Protein AF-A0A660M1G2-F1 (afdb_monomer)

pLDDT: mean 91.37, std 10.38, range [41.34, 98.5]

Nearest PDB structures (foldseek):
  3shg-assembly1_A  TM=9.273E-01  e=1.476E-10  Bartonella schoenbuchensis R1
  3zcb-assembly1_A  TM=9.194E-01  e=6.156E-10  Bartonella schoenbuchensis
  5jff-assembly2_C  TM=8.820E-01  e=7.295E-09  Escherichia coli K-12
  4n67-assembly1_A  TM=8.852E-01  e=1.077E-07  Bartonella quintana str. Toulouse
  4lu4-assembly2_B  TM=7.968E-01  e=5.884E-08  Bartonella quintana JK 31

Foldseek 3Di:
DDWLVPDDDPVVLVVVLVVQLVVLLVVCLVPDQDPAQALQLLLVLQCSSPVNIDVCGSPFDQDWDDDDPAGAPHSVCLVVQRRVLSVVVRVVLVPDAAPDCVLVVVLVVSLVSQLSSQGHPDCSNSSSVSSSQSSCVVSPHHDDCPPPDPVNSD

Structure (mmCIF, N/CA/C/O backbone):
data_AF-A0A660M1G2-F1
#
_entry.id   AF-A0A660M1G2-F1
#
loop_
_atom_site.group_PDB
_atom_site.id
_atom_site.type_symbol
_atom_site.label_atom_id
_atom_site.label_alt_id
_atom_site.label_comp_id
_atom_site.label_asym_id
_atom_site.label_entity_id
_atom_site.label_seq_id
_atom_site.pdbx_PDB_ins_code
_atom_site.Cartn_x
_atom_site.Cartn_y
_atom_site.Cartn_z
_atom_site.occupancy
_atom_site.B_iso_or_equiv
_atom_site.auth_seq_id
_atom_site.auth_comp_id
_atom_site.auth_asym_id
_atom_site.auth_atom_id
_atom_site.pdbx_PDB_model_num
ATOM 1 N N . MET A 1 1 ? -12.170 -2.637 17.820 1.00 77.81 1 MET A N 1
ATOM 2 C CA . MET A 1 1 ? -11.032 -1.717 17.603 1.00 77.81 1 MET A CA 1
ATOM 3 C C . MET A 1 1 ? -11.544 -0.295 17.799 1.00 77.81 1 MET A C 1
ATOM 5 O O . MET A 1 1 ? -12.665 -0.024 17.378 1.00 77.81 1 MET A O 1
ATOM 9 N N . HIS A 1 2 ? -10.792 0.584 18.468 1.00 88.06 2 HIS A N 1
ATOM 10 C CA . HIS A 1 2 ? -11.181 1.995 18.587 1.00 88.06 2 HIS A CA 1
ATOM 11 C C . HIS A 1 2 ? -11.246 2.631 17.189 1.00 88.06 2 HIS A C 1
ATOM 13 O O . HIS A 1 2 ? -10.317 2.454 16.402 1.00 88.06 2 HIS A O 1
ATOM 19 N N . ASN A 1 3 ? -12.332 3.338 16.875 1.00 93.00 3 ASN A N 1
ATOM 20 C CA . ASN A 1 3 ? -12.564 3.942 15.563 1.00 93.00 3 ASN A CA 1
ATOM 21 C C . ASN A 1 3 ? -13.200 5.335 15.697 1.00 93.00 3 ASN A C 1
ATOM 23 O O . ASN A 1 3 ? -13.902 5.618 16.664 1.00 93.00 3 ASN A O 1
ATOM 27 N N . ARG A 1 4 ? -12.952 6.198 14.708 1.00 93.06 4 ARG A N 1
ATOM 28 C CA . ARG A 1 4 ? -13.440 7.585 14.623 1.00 93.06 4 ARG A CA 1
ATOM 29 C C . ARG A 1 4 ? -14.941 7.684 14.331 1.00 93.06 4 ARG A C 1
ATOM 31 O O . ARG A 1 4 ? -15.515 8.747 14.524 1.00 93.06 4 ARG A O 1
ATOM 38 N N . LEU A 1 5 ? -15.567 6.594 13.885 1.00 90.56 5 LEU A N 1
ATOM 39 C CA . LEU A 1 5 ? -16.986 6.547 13.522 1.00 90.56 5 LEU A CA 1
ATOM 40 C C . LEU A 1 5 ? -17.902 6.247 14.720 1.00 90.56 5 LEU A C 1
ATOM 42 O O . LEU A 1 5 ? -19.118 6.226 14.565 1.00 90.56 5 LEU A O 1
ATOM 46 N N . GLY A 1 6 ? -17.337 5.976 15.903 1.00 91.38 6 GLY A N 1
ATOM 47 C CA . GLY A 1 6 ? -18.109 5.602 17.091 1.00 91.38 6 GLY A CA 1
ATOM 48 C C . GLY A 1 6 ? -18.835 4.257 16.965 1.00 91.38 6 GLY A C 1
ATOM 49 O O . GLY A 1 6 ? -19.713 3.964 17.771 1.00 91.38 6 GLY A O 1
ATOM 50 N N . ILE A 1 7 ? -18.484 3.430 15.972 1.00 92.81 7 ILE A N 1
ATOM 51 C CA . ILE A 1 7 ? -19.132 2.138 15.729 1.00 92.81 7 ILE A CA 1
ATOM 52 C C . ILE A 1 7 ? -18.744 1.162 16.839 1.00 92.81 7 ILE A C 1
ATOM 54 O O . ILE A 1 7 ? -17.557 0.954 17.111 1.00 92.81 7 ILE A O 1
ATOM 58 N N . THR A 1 8 ? -19.743 0.536 17.457 1.00 92.06 8 THR A N 1
ATOM 59 C CA . THR A 1 8 ? -19.559 -0.351 18.614 1.00 92.06 8 THR A CA 1
ATOM 60 C C . THR A 1 8 ? -19.632 -1.835 18.262 1.00 92.06 8 THR A C 1
ATOM 62 O O . THR A 1 8 ? -19.142 -2.660 19.032 1.00 92.06 8 THR A O 1
ATOM 65 N N . THR A 1 9 ? -20.178 -2.200 17.095 1.00 93.75 9 THR A N 1
ATOM 66 C CA . THR A 1 9 ? -20.264 -3.600 16.660 1.00 93.75 9 THR A CA 1
ATOM 67 C C . THR A 1 9 ? -19.165 -3.956 15.658 1.00 93.75 9 THR A C 1
ATOM 69 O O . THR A 1 9 ? -18.829 -3.192 14.751 1.00 93.75 9 THR A O 1
ATOM 72 N N . ALA A 1 10 ? -18.593 -5.155 15.799 1.00 90.19 10 ALA A N 1
ATOM 73 C CA . ALA A 1 10 ? -17.525 -5.619 14.913 1.00 90.19 10 ALA A CA 1
ATOM 74 C C . ALA A 1 10 ? -17.990 -5.741 13.451 1.00 90.19 10 ALA A C 1
ATOM 76 O O . ALA A 1 10 ? -17.265 -5.357 12.536 1.00 90.19 10 ALA A O 1
ATOM 77 N N . ASN A 1 11 ? -19.214 -6.228 13.230 1.00 93.00 11 ASN A N 1
ATOM 78 C CA . ASN A 1 11 ? -19.757 -6.430 11.887 1.00 93.00 11 ASN A CA 1
ATOM 79 C C . ASN A 1 11 ? -19.976 -5.109 11.143 1.00 93.00 11 ASN A C 1
ATOM 81 O O . ASN A 1 11 ? -19.641 -5.013 9.963 1.00 93.00 11 ASN A O 1
ATOM 85 N N . GLU A 1 12 ? -20.515 -4.087 11.810 1.00 93.19 12 GLU A N 1
ATOM 86 C CA . GLU A 1 12 ? -20.686 -2.768 11.194 1.00 93.19 12 GLU A CA 1
ATOM 87 C C . GLU A 1 12 ? -19.339 -2.121 10.893 1.00 93.19 12 GLU A C 1
ATOM 89 O O . GLU A 1 12 ? -19.171 -1.566 9.809 1.00 93.19 12 GLU A O 1
ATOM 94 N N . LEU A 1 13 ? -18.357 -2.261 11.791 1.00 92.19 13 LEU A N 1
ATOM 95 C CA . LEU A 1 13 ? -17.020 -1.711 11.576 1.00 92.19 13 LEU A CA 1
ATOM 96 C C . LEU A 1 13 ? -16.353 -2.349 10.352 1.00 92.19 13 LEU A C 1
ATOM 98 O O . LEU A 1 13 ? -15.836 -1.637 9.496 1.00 92.19 13 LEU A O 1
ATOM 102 N N . VAL A 1 14 ? -16.434 -3.677 10.216 1.00 91.50 14 VAL A N 1
ATOM 103 C CA . VAL A 1 14 ? -15.908 -4.397 9.045 1.00 91.50 14 VAL A CA 1
ATOM 104 C C . VAL A 1 14 ? -16.602 -3.952 7.756 1.00 91.50 14 VAL A C 1
ATOM 106 O O . VAL A 1 14 ? -15.942 -3.789 6.729 1.00 91.50 14 VAL A O 1
ATOM 109 N N . ARG A 1 15 ? -17.926 -3.755 7.778 1.00 92.56 15 ARG A N 1
ATOM 110 C CA . ARG A 1 15 ? -18.677 -3.294 6.598 1.00 92.56 15 ARG A CA 1
ATOM 111 C C . ARG A 1 15 ? -18.290 -1.870 6.207 1.00 92.56 15 ARG A C 1
ATOM 113 O O . ARG A 1 15 ? -18.013 -1.640 5.033 1.00 92.56 15 ARG A O 1
ATOM 120 N N . ALA A 1 16 ? -18.231 -0.955 7.174 1.00 92.38 16 ALA A N 1
ATOM 121 C CA . ALA A 1 16 ? -17.820 0.428 6.953 1.00 92.38 16 ALA A CA 1
ATOM 122 C C . ALA A 1 16 ? -16.388 0.498 6.404 1.00 92.38 16 ALA A C 1
ATOM 124 O O . ALA A 1 16 ? -16.145 1.151 5.396 1.00 92.38 16 ALA A O 1
ATOM 125 N N . GLU A 1 17 ? -15.458 -0.254 6.997 1.00 93.25 17 GLU A N 1
ATOM 126 C CA . GLU A 1 17 ? -14.069 -0.314 6.545 1.00 93.25 17 GLU A CA 1
ATOM 127 C C . GLU A 1 17 ? -13.932 -0.818 5.111 1.00 93.25 17 GLU A C 1
ATOM 129 O O . GLU A 1 17 ? -13.240 -0.196 4.306 1.00 93.25 17 GLU A O 1
ATOM 134 N N . LYS A 1 18 ? -14.612 -1.916 4.766 1.00 91.81 18 LYS A N 1
ATOM 135 C CA . LYS A 1 18 ? -14.588 -2.450 3.399 1.00 91.81 18 LYS A CA 1
ATOM 136 C C . LYS A 1 18 ? -15.176 -1.464 2.392 1.00 91.81 18 LYS A C 1
ATOM 138 O O . LYS A 1 18 ? -14.579 -1.270 1.338 1.00 91.81 18 LYS A O 1
ATOM 143 N N . ALA A 1 19 ? -16.313 -0.845 2.712 1.00 92.94 19 ALA A N 1
ATOM 144 C CA . ALA A 1 19 ? -16.978 0.103 1.823 1.00 92.94 19 ALA A CA 1
ATOM 145 C C . ALA A 1 19 ? -16.123 1.357 1.585 1.00 92.94 19 ALA A C 1
ATOM 147 O O . ALA A 1 19 ? -15.884 1.726 0.436 1.00 92.94 19 ALA A O 1
ATOM 148 N N . THR A 1 20 ? -15.602 1.966 2.655 1.00 93.06 20 THR A N 1
ATOM 149 C CA . THR A 1 20 ? -14.745 3.154 2.560 1.00 93.06 20 THR A CA 1
ATOM 150 C C . THR A 1 20 ? -13.458 2.849 1.804 1.00 93.06 20 THR A C 1
ATOM 152 O O . THR A 1 20 ? -13.108 3.588 0.885 1.00 93.06 20 THR A O 1
ATOM 155 N N . ALA A 1 21 ? -12.778 1.743 2.123 1.00 93.06 21 ALA A N 1
ATOM 156 C CA . ALA A 1 21 ? -11.547 1.373 1.432 1.00 93.06 21 ALA A CA 1
ATOM 157 C C . ALA A 1 21 ? -11.788 1.122 -0.067 1.00 93.06 21 ALA A C 1
ATOM 159 O O . ALA A 1 21 ? -11.026 1.621 -0.887 1.00 93.06 21 ALA A O 1
ATOM 160 N N . ALA A 1 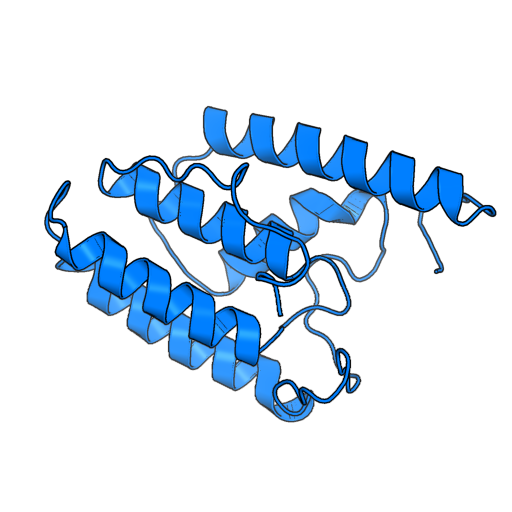22 ? -12.863 0.418 -0.441 1.00 92.25 22 ALA A N 1
ATOM 161 C CA . ALA A 1 22 ? -13.187 0.151 -1.845 1.00 92.25 22 ALA A CA 1
ATOM 162 C C . ALA A 1 22 ? -13.504 1.432 -2.638 1.00 92.25 22 ALA A C 1
ATOM 164 O O . ALA A 1 22 ? -13.004 1.612 -3.753 1.00 92.25 22 ALA A O 1
ATOM 165 N N . ALA A 1 23 ? -14.289 2.344 -2.055 1.00 93.94 23 ALA A N 1
ATOM 166 C CA . ALA A 1 23 ? -14.601 3.630 -2.674 1.00 93.94 23 ALA A CA 1
ATOM 167 C C . ALA A 1 23 ? -13.332 4.473 -2.886 1.00 93.94 23 ALA A C 1
ATOM 169 O O . ALA A 1 23 ? -13.109 5.001 -3.974 1.00 93.94 23 ALA A O 1
ATOM 170 N N . MET A 1 24 ? -12.461 4.536 -1.874 1.00 95.50 24 MET A N 1
ATOM 171 C CA . MET A 1 24 ? -11.202 5.278 -1.956 1.00 95.50 24 MET A CA 1
ATOM 172 C C . MET A 1 24 ? -10.217 4.653 -2.948 1.00 95.50 24 MET A C 1
ATOM 174 O O . MET A 1 24 ? -9.589 5.386 -3.706 1.00 95.50 24 MET A O 1
ATOM 178 N N . THR A 1 25 ? -10.099 3.322 -2.997 1.00 94.75 25 THR A N 1
ATOM 179 C CA . THR A 1 25 ? -9.290 2.618 -4.005 1.00 94.75 25 THR A CA 1
ATOM 180 C C . THR A 1 25 ? -9.725 2.987 -5.420 1.00 94.75 25 THR A C 1
ATOM 182 O O . THR A 1 25 ? -8.875 3.339 -6.232 1.00 94.75 25 THR A O 1
ATOM 185 N N . THR A 1 26 ? -11.033 2.955 -5.695 1.00 93.19 26 THR A N 1
ATOM 186 C CA . THR A 1 26 ? -11.588 3.304 -7.013 1.00 93.19 26 THR A CA 1
ATOM 187 C C . THR A 1 26 ? -11.238 4.745 -7.379 1.00 93.19 26 THR A C 1
ATOM 189 O O . THR A 1 26 ? -10.594 4.986 -8.396 1.00 93.19 26 THR A O 1
ATOM 192 N N . ALA A 1 27 ? -11.542 5.693 -6.487 1.00 94.31 27 ALA A N 1
ATOM 193 C CA . ALA A 1 27 ? -11.260 7.107 -6.715 1.00 94.31 27 ALA A CA 1
ATOM 194 C C . ALA A 1 27 ? -9.763 7.390 -6.938 1.00 94.31 27 ALA A C 1
ATOM 196 O O . ALA A 1 27 ? -9.409 8.230 -7.764 1.00 94.31 27 ALA A O 1
ATOM 197 N N . ILE A 1 28 ? -8.873 6.699 -6.218 1.00 95.00 28 ILE A N 1
ATOM 198 C CA . ILE A 1 28 ? -7.422 6.868 -6.362 1.00 95.00 28 ILE A CA 1
ATOM 199 C C . ILE A 1 28 ? -6.934 6.323 -7.706 1.00 95.00 28 ILE A C 1
ATOM 201 O O . ILE A 1 28 ? -6.185 7.017 -8.383 1.00 95.00 28 ILE A O 1
ATOM 205 N N . LEU A 1 29 ? -7.357 5.119 -8.104 1.00 92.62 29 LEU A N 1
ATOM 206 C CA . LEU A 1 29 ? -6.935 4.519 -9.375 1.00 92.62 29 LEU A CA 1
ATOM 207 C C . LEU A 1 29 ? -7.392 5.330 -10.595 1.00 92.62 29 LEU A C 1
ATOM 209 O O . LEU A 1 29 ? -6.708 5.318 -11.613 1.00 92.62 29 LEU A O 1
ATOM 213 N N . GLU A 1 30 ? -8.516 6.041 -10.489 1.00 90.31 30 GLU A N 1
ATOM 214 C CA . GLU A 1 30 ? -9.053 6.881 -11.566 1.00 90.31 30 GLU A CA 1
ATOM 215 C C . GLU A 1 30 ? -8.397 8.266 -11.662 1.00 90.31 30 GLU A C 1
ATOM 217 O O . GLU A 1 30 ? -8.356 8.842 -12.745 1.00 90.31 30 GLU A O 1
ATOM 222 N N . ASN A 1 31 ? -7.915 8.827 -10.545 1.00 86.31 31 ASN A N 1
ATOM 223 C CA . ASN A 1 31 ? -7.554 10.251 -10.470 1.00 86.31 31 ASN A CA 1
ATOM 224 C C . ASN A 1 31 ? -6.101 10.529 -10.062 1.00 86.31 31 ASN A C 1
ATOM 226 O O . ASN A 1 31 ? -5.679 11.686 -10.085 1.00 86.31 31 ASN A O 1
ATOM 230 N N . VAL A 1 32 ? -5.339 9.521 -9.631 1.00 83.06 32 VAL A N 1
ATOM 231 C CA . VAL A 1 32 ? -3.968 9.715 -9.145 1.00 83.06 32 VAL A CA 1
ATOM 232 C C . VAL A 1 32 ? -2.966 9.137 -10.130 1.00 83.06 32 VAL A C 1
ATOM 234 O O . VAL A 1 32 ? -2.825 7.925 -10.259 1.00 83.06 32 VAL A O 1
ATOM 237 N N . GLU A 1 33 ? -2.179 10.022 -10.731 1.00 78.94 33 GLU A N 1
ATOM 238 C CA . GLU A 1 33 ? -0.914 9.665 -11.361 1.00 78.94 33 GLU A CA 1
ATOM 239 C C . GLU A 1 33 ? 0.223 9.988 -10.387 1.00 78.94 33 GLU A C 1
ATOM 241 O O . GLU A 1 33 ? 0.407 11.140 -9.989 1.00 78.94 33 GLU A O 1
ATOM 246 N N . SER A 1 34 ? 0.982 8.970 -9.972 1.00 82.12 34 SER A N 1
ATOM 247 C CA . SER A 1 34 ? 2.211 9.175 -9.202 1.00 82.12 34 SER A CA 1
ATOM 248 C C . SER A 1 34 ? 3.434 8.975 -10.087 1.00 82.12 34 SER A C 1
ATOM 250 O O . SER A 1 34 ? 3.500 8.034 -10.876 1.00 82.12 34 SER A O 1
ATOM 252 N N . ASN A 1 35 ? 4.426 9.843 -9.899 1.00 81.75 35 ASN A N 1
ATOM 253 C CA . ASN A 1 35 ? 5.756 9.723 -10.495 1.00 81.75 35 ASN A CA 1
ATOM 254 C C . ASN A 1 35 ? 6.848 9.492 -9.435 1.00 81.75 35 ASN A C 1
ATOM 256 O O . ASN A 1 35 ? 8.026 9.620 -9.749 1.00 81.75 35 ASN A O 1
ATOM 260 N N . SER A 1 36 ? 6.464 9.193 -8.187 1.00 91.50 36 SER A N 1
ATOM 261 C CA . SER A 1 36 ? 7.396 8.864 -7.105 1.00 91.50 36 SER A CA 1
ATOM 262 C C . SER A 1 36 ? 6.833 7.759 -6.210 1.00 91.50 36 SER A C 1
ATOM 264 O O . SER A 1 36 ? 5.682 7.828 -5.771 1.00 91.50 36 SER A O 1
ATOM 266 N N . TRP A 1 37 ? 7.650 6.749 -5.927 1.00 95.62 37 TRP A N 1
ATOM 267 C CA . TRP A 1 37 ? 7.301 5.496 -5.248 1.00 95.62 37 TRP A CA 1
ATOM 268 C C . TRP A 1 37 ? 7.937 5.409 -3.858 1.00 95.62 37 TRP A C 1
ATOM 270 O O . TRP A 1 37 ? 8.448 4.376 -3.437 1.00 95.62 37 TRP A O 1
ATOM 280 N N . LYS A 1 38 ? 7.897 6.530 -3.135 1.00 95.75 38 LYS A N 1
ATOM 281 C CA . LYS A 1 38 ? 8.539 6.711 -1.827 1.00 95.75 38 LYS A CA 1
ATOM 282 C C . LYS A 1 38 ? 7.695 6.197 -0.654 1.00 95.75 38 LYS A C 1
ATOM 284 O O . LYS A 1 38 ? 6.468 6.112 -0.770 1.00 95.75 38 LYS A O 1
ATOM 289 N N . PRO A 1 39 ? 8.308 5.987 0.529 1.00 97.38 39 PRO A N 1
ATOM 290 C CA . PRO A 1 39 ? 7.594 5.656 1.768 1.00 97.38 39 PRO A CA 1
ATOM 291 C C . PRO A 1 39 ? 6.429 6.595 2.107 1.00 97.38 39 PRO A C 1
ATOM 293 O O . PRO A 1 39 ? 5.401 6.148 2.616 1.00 97.38 39 PRO A O 1
ATOM 296 N N . SER A 1 40 ? 6.545 7.887 1.780 1.00 96.69 40 SER A N 1
ATOM 297 C CA . SER A 1 40 ? 5.461 8.855 1.977 1.00 96.69 40 SER A CA 1
ATOM 298 C C . SER A 1 40 ? 4.202 8.488 1.194 1.00 96.69 40 SER A C 1
ATOM 300 O O . SER A 1 40 ? 3.115 8.550 1.757 1.00 96.69 40 SER A O 1
ATOM 302 N N . LEU A 1 41 ? 4.326 8.016 -0.053 1.00 97.25 41 LEU A N 1
ATOM 303 C CA . LEU A 1 41 ? 3.170 7.586 -0.840 1.00 97.25 41 LEU A CA 1
ATOM 304 C C . LEU A 1 41 ? 2.478 6.385 -0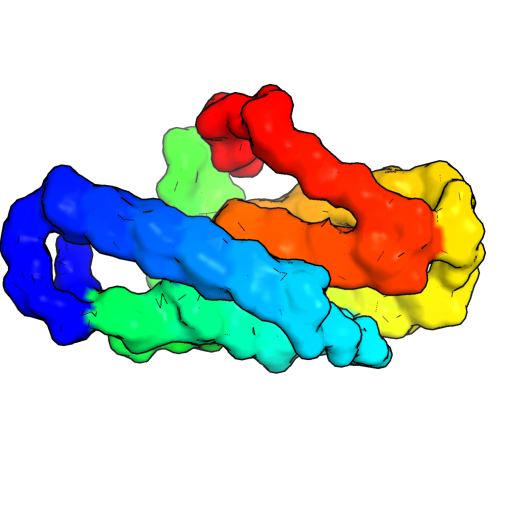.187 1.00 97.25 41 LEU A C 1
ATOM 306 O O . LEU A 1 41 ? 1.253 6.360 -0.102 1.00 97.25 41 LEU A O 1
ATOM 310 N N . LEU A 1 42 ? 3.238 5.405 0.307 1.00 98.12 42 LEU A N 1
ATOM 311 C CA . LEU A 1 42 ? 2.666 4.234 0.975 1.00 98.12 42 LEU A CA 1
ATOM 312 C C . LEU A 1 42 ? 1.850 4.640 2.217 1.00 98.12 42 LEU A C 1
ATOM 314 O O . LEU A 1 42 ? 0.726 4.166 2.411 1.00 98.12 42 LEU A O 1
ATOM 318 N N . ARG A 1 43 ? 2.389 5.557 3.030 1.00 98.25 43 ARG A N 1
ATOM 319 C CA . ARG A 1 43 ? 1.702 6.126 4.202 1.00 98.25 43 ARG A CA 1
ATOM 320 C C . ARG A 1 43 ? 0.475 6.946 3.806 1.00 98.25 43 ARG A C 1
ATOM 322 O O . ARG A 1 43 ? -0.585 6.767 4.403 1.00 98.25 43 ARG A O 1
ATOM 329 N N . ASP A 1 44 ? 0.581 7.771 2.770 1.00 97.69 44 ASP A N 1
ATOM 330 C CA . ASP A 1 44 ? -0.519 8.599 2.272 1.00 97.69 44 ASP A CA 1
ATOM 331 C C . ASP A 1 44 ? -1.670 7.749 1.732 1.00 97.69 44 ASP A C 1
ATOM 333 O O . ASP A 1 44 ? -2.835 8.037 2.002 1.00 97.69 44 ASP A O 1
ATOM 337 N N . LEU A 1 45 ? -1.371 6.674 0.996 1.00 97.94 45 LEU A N 1
ATOM 338 C CA . LEU A 1 45 ? -2.381 5.724 0.532 1.00 97.94 45 LEU A CA 1
ATOM 339 C C . LEU A 1 45 ? -3.065 5.043 1.718 1.00 97.94 45 LEU A C 1
ATOM 341 O O . LEU A 1 45 ? -4.294 4.981 1.755 1.00 97.94 45 LEU A O 1
ATOM 345 N N . HIS A 1 46 ? -2.302 4.610 2.725 1.00 98.50 46 HIS A N 1
ATOM 346 C CA . HIS A 1 46 ? -2.886 4.055 3.942 1.00 98.50 46 HIS A CA 1
ATOM 347 C C . HIS A 1 46 ? -3.803 5.071 4.644 1.00 98.50 46 HIS A C 1
ATOM 349 O O . HIS A 1 46 ? -4.914 4.735 5.062 1.00 98.50 46 HIS A O 1
ATOM 355 N N . TYR A 1 47 ? -3.363 6.323 4.781 1.00 98.25 47 TYR A N 1
ATOM 356 C CA . TYR A 1 47 ? -4.171 7.384 5.373 1.00 98.25 47 TYR A CA 1
ATOM 357 C C . TYR A 1 47 ? -5.444 7.646 4.563 1.00 98.25 47 TYR A C 1
ATOM 359 O O . TYR A 1 47 ? -6.525 7.743 5.137 1.00 98.25 47 TYR A O 1
ATOM 367 N N . LYS A 1 48 ? -5.365 7.691 3.231 1.00 97.25 48 LYS A N 1
ATOM 368 C CA . LYS A 1 48 ? -6.541 7.877 2.370 1.00 97.25 48 LYS A CA 1
ATOM 369 C C . LYS A 1 48 ? -7.550 6.737 2.516 1.00 97.25 48 LYS A C 1
ATOM 371 O O . LYS A 1 48 ? -8.746 7.003 2.568 1.00 97.25 48 LYS A O 1
ATOM 376 N N . LEU A 1 49 ? -7.085 5.491 2.618 1.00 96.81 49 LEU A N 1
ATOM 377 C CA . LEU A 1 49 ? -7.961 4.325 2.771 1.00 96.81 49 LEU A CA 1
ATOM 378 C C . LEU A 1 49 ? -8.638 4.261 4.148 1.00 96.81 49 LEU A C 1
ATOM 380 O O . LEU A 1 49 ? -9.803 3.876 4.238 1.00 96.81 49 LEU A O 1
ATOM 384 N N . PHE A 1 50 ? -7.926 4.630 5.218 1.00 97.00 50 PHE A N 1
ATOM 385 C CA . PHE A 1 50 ? -8.346 4.307 6.587 1.00 97.00 50 PHE A CA 1
ATOM 386 C C . PHE A 1 50 ? -8.466 5.507 7.534 1.00 97.00 50 PHE A C 1
ATOM 388 O O . PHE A 1 50 ? -8.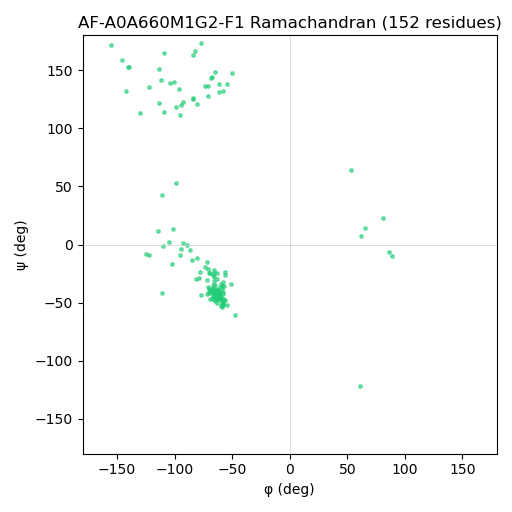981 5.356 8.639 1.00 97.00 50 PHE A O 1
ATOM 395 N N . GLY A 1 51 ? -8.040 6.704 7.137 1.00 96.56 51 GLY A N 1
ATOM 396 C CA . GLY A 1 51 ? -7.976 7.896 7.994 1.00 96.56 51 GLY A CA 1
ATOM 397 C C . GLY A 1 51 ? -9.333 8.413 8.463 1.00 96.56 51 GLY A C 1
ATOM 398 O O . GLY A 1 51 ? -9.426 9.050 9.511 1.00 96.56 51 GLY A O 1
ATOM 399 N N . GLN A 1 52 ? -10.413 8.081 7.756 1.00 94.88 52 GLN A N 1
ATOM 400 C CA . GLN A 1 52 ? -11.774 8.360 8.228 1.00 94.88 52 GLN A CA 1
ATOM 401 C C . GLN A 1 52 ? -12.205 7.429 9.374 1.00 94.88 52 GLN A C 1
ATOM 403 O O . GLN A 1 52 ? -13.126 7.753 10.116 1.00 94.88 52 GLN A O 1
ATOM 408 N N . ILE A 1 53 ? -11.534 6.287 9.545 1.00 95.25 53 ILE A N 1
ATOM 409 C CA . ILE A 1 53 ? -11.935 5.212 10.461 1.00 95.25 53 ILE A CA 1
ATOM 410 C C . ILE A 1 53 ? -10.969 5.112 11.635 1.00 95.25 53 ILE A C 1
ATOM 412 O O . ILE A 1 53 ? -11.400 4.978 12.778 1.00 95.25 53 ILE A O 1
ATOM 416 N N . TYR A 1 54 ? -9.668 5.222 11.388 1.00 95.75 54 TYR A N 1
ATOM 417 C CA . TYR A 1 54 ? -8.634 4.996 12.387 1.00 95.75 54 TYR A CA 1
ATOM 418 C C . TYR A 1 54 ? -7.744 6.218 12.563 1.00 95.75 54 TYR A C 1
ATOM 420 O O . TYR A 1 54 ? -7.292 6.831 11.600 1.00 95.75 54 TYR A O 1
ATOM 428 N N . SER A 1 55 ? -7.454 6.559 13.820 1.00 95.38 55 SER A N 1
ATOM 429 C CA . SER A 1 55 ? -6.555 7.667 14.158 1.00 95.38 55 SER A CA 1
ATOM 430 C C . SER A 1 55 ? -5.094 7.396 13.824 1.00 95.38 55 SER A C 1
ATOM 432 O O . SER A 1 55 ? -4.352 8.348 13.630 1.00 95.38 55 SER A O 1
ATOM 434 N N . TRP A 1 56 ? -4.704 6.123 13.757 1.00 95.31 56 TRP A N 1
ATOM 435 C CA . TRP A 1 56 ? -3.350 5.668 13.443 1.00 95.31 56 TRP A CA 1
ATOM 436 C C . TRP A 1 56 ? -3.114 5.472 11.940 1.00 95.31 56 TRP A C 1
ATOM 438 O O . TRP A 1 56 ? -2.036 5.044 11.543 1.00 95.31 56 TRP A O 1
ATOM 448 N N . ALA A 1 57 ? -4.113 5.718 11.087 1.00 97.56 57 ALA A N 1
ATOM 449 C CA . ALA A 1 57 ? -3.951 5.504 9.657 1.00 97.56 57 ALA A CA 1
ATOM 450 C C . ALA A 1 57 ? -2.787 6.345 9.108 1.00 97.56 57 ALA A C 1
ATOM 452 O O . ALA A 1 57 ? -2.707 7.534 9.386 1.00 97.56 57 ALA A O 1
ATOM 453 N N . GLY A 1 58 ? -1.907 5.726 8.319 1.00 97.75 58 GLY A N 1
ATOM 454 C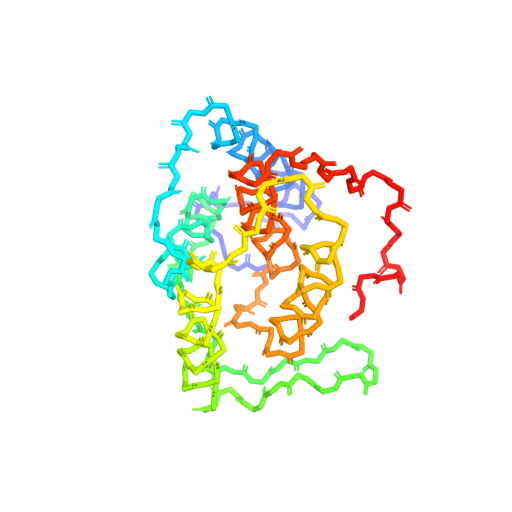 CA . GLY A 1 58 ? -0.707 6.373 7.781 1.00 97.75 58 GLY A CA 1
ATOM 455 C C . GLY A 1 58 ? 0.513 6.264 8.696 1.00 97.75 58 GLY A C 1
ATOM 456 O O . GLY A 1 58 ? 1.624 6.543 8.250 1.00 97.75 58 GLY A O 1
ATOM 457 N N . GLU A 1 59 ? 0.343 5.794 9.933 1.00 98.00 59 GLU A N 1
ATOM 458 C CA . GLU A 1 59 ? 1.446 5.563 10.861 1.00 98.00 59 GLU A CA 1
ATOM 459 C C . GLU A 1 59 ? 1.897 4.108 10.845 1.00 98.00 59 GLU A C 1
ATOM 461 O O . GLU A 1 59 ? 1.082 3.180 10.911 1.00 98.00 59 GLU A O 1
ATOM 466 N N . TYR A 1 60 ? 3.213 3.909 10.780 1.00 97.69 60 TYR A N 1
ATOM 467 C CA . TYR A 1 60 ? 3.789 2.582 10.924 1.00 97.69 60 TYR A CA 1
ATOM 468 C C . TYR A 1 60 ? 3.544 2.034 12.324 1.00 97.69 60 TYR A C 1
ATOM 470 O O . TYR A 1 60 ? 3.449 2.766 13.313 1.00 97.69 60 TYR A O 1
ATOM 478 N N . ARG A 1 61 ? 3.416 0.712 12.408 1.00 96.06 61 ARG A N 1
ATOM 479 C CA . ARG A 1 61 ? 3.201 0.041 13.683 1.00 96.06 61 ARG A CA 1
ATOM 480 C C . ARG A 1 61 ? 4.449 0.135 14.554 1.00 96.06 61 ARG A C 1
ATOM 482 O O . ARG A 1 61 ? 5.570 -0.021 14.089 1.00 96.06 61 ARG A O 1
ATOM 489 N N . THR A 1 62 ? 4.216 0.290 15.847 1.00 93.12 62 THR A N 1
ATOM 490 C CA . THR A 1 62 ? 5.244 0.236 16.895 1.00 93.12 62 THR A CA 1
ATOM 491 C C . THR A 1 62 ? 5.115 -1.012 17.768 1.00 93.12 62 THR A C 1
ATOM 493 O O . THR A 1 62 ? 5.909 -1.222 18.677 1.00 93.12 62 THR A O 1
ATOM 496 N N . ALA A 1 63 ? 4.105 -1.840 17.496 1.00 90.56 63 ALA A N 1
ATOM 497 C CA . ALA A 1 63 ? 3.845 -3.089 18.192 1.00 90.56 63 ALA A CA 1
ATOM 498 C C . ALA A 1 63 ? 4.057 -4.282 17.258 1.00 90.56 63 ALA A C 1
ATOM 500 O O . ALA A 1 63 ? 3.835 -4.197 16.042 1.00 90.56 63 ALA A O 1
ATOM 501 N N . GLU A 1 64 ? 4.446 -5.404 17.853 1.00 90.38 64 GLU A N 1
ATOM 502 C CA . GLU A 1 64 ? 4.554 -6.669 17.144 1.00 90.38 64 GLU A CA 1
ATOM 503 C C . GLU A 1 64 ? 3.189 -7.187 16.707 1.00 90.38 64 GLU A C 1
ATOM 505 O O . GLU A 1 64 ? 2.175 -7.034 17.397 1.00 90.38 64 GLU A O 1
ATOM 510 N N . ILE A 1 65 ? 3.180 -7.814 15.538 1.00 85.94 65 ILE A N 1
ATOM 511 C CA . ILE A 1 65 ? 2.008 -8.459 14.962 1.00 85.94 65 ILE A CA 1
ATOM 512 C C . ILE A 1 65 ? 2.431 -9.772 14.309 1.00 85.94 65 ILE A C 1
ATOM 514 O O . ILE A 1 65 ? 3.560 -9.930 13.851 1.00 85.94 65 ILE A O 1
ATOM 518 N N . GLY A 1 66 ? 1.497 -10.711 14.247 1.00 77.81 66 GLY A N 1
ATOM 519 C CA . GLY A 1 66 ? 1.663 -11.971 13.538 1.00 77.81 66 GLY A CA 1
ATOM 520 C C . GLY A 1 66 ? 0.335 -12.409 12.943 1.00 77.81 66 GLY A C 1
ATOM 52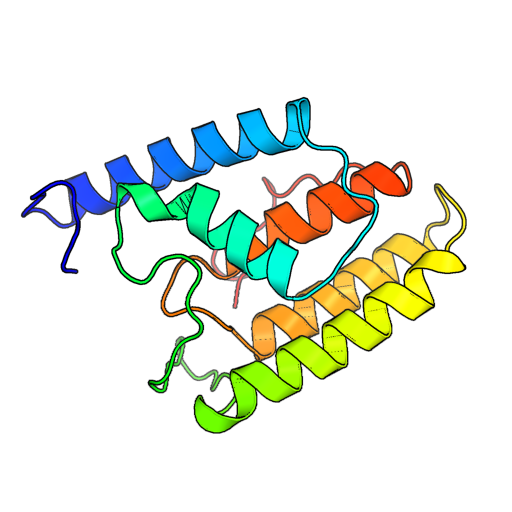1 O O . GLY A 1 66 ? -0.733 -11.978 13.392 1.00 77.81 66 GLY A O 1
ATOM 522 N N . LYS A 1 67 ? 0.401 -13.264 11.926 1.00 69.69 67 LYS A N 1
ATOM 523 C CA . LYS A 1 67 ? -0.772 -13.894 11.315 1.00 69.69 67 LYS A CA 1
ATOM 524 C C . LYS A 1 67 ? -0.522 -15.396 11.240 1.00 69.69 67 LYS A C 1
ATOM 526 O O . LYS A 1 67 ? 0.362 -15.848 10.520 1.00 69.69 67 LYS A O 1
ATOM 531 N N . GLY A 1 68 ? -1.291 -16.174 12.001 1.00 70.06 68 GLY A N 1
ATOM 532 C CA . GLY A 1 68 ? -1.051 -17.613 12.131 1.00 70.06 68 GLY A CA 1
ATOM 533 C C . GLY A 1 68 ? 0.333 -17.894 12.725 1.00 70.06 68 GLY A C 1
ATOM 534 O O . GLY A 1 68 ? 0.629 -17.434 13.824 1.00 70.06 68 GLY A O 1
ATOM 535 N N . THR A 1 69 ? 1.166 -18.634 11.991 1.00 60.25 69 THR A N 1
ATOM 536 C CA . THR A 1 69 ? 2.553 -18.972 12.364 1.00 60.25 69 THR A CA 1
ATOM 537 C C . THR A 1 69 ? 3.599 -18.018 11.780 1.00 60.25 69 THR A C 1
ATOM 539 O O . THR A 1 69 ? 4.783 -18.182 12.060 1.00 60.25 69 THR A O 1
ATOM 542 N N . SER A 1 70 ? 3.194 -17.049 10.953 1.00 66.19 70 SER A N 1
ATOM 543 C CA . SER A 1 70 ? 4.116 -16.108 10.317 1.00 66.19 70 SER A CA 1
ATOM 544 C C . SER A 1 70 ? 4.426 -14.939 11.247 1.00 66.19 70 SER A C 1
ATOM 546 O O . SER A 1 70 ? 3.520 -14.249 11.731 1.00 66.19 70 SER A O 1
ATOM 548 N N . HIS A 1 71 ? 5.721 -14.709 11.460 1.00 73.06 71 HIS A N 1
ATOM 549 C CA . HIS A 1 71 ? 6.244 -13.516 12.111 1.00 73.06 71 HIS 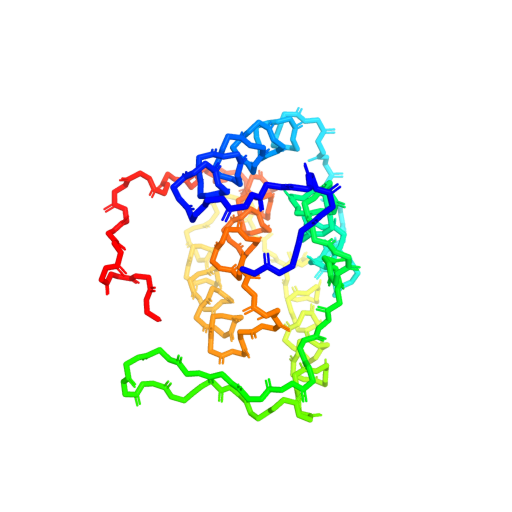A CA 1
ATOM 550 C C . HIS A 1 71 ? 6.586 -12.484 11.038 1.00 73.06 71 HIS A C 1
ATOM 552 O O . HIS A 1 71 ? 7.371 -12.764 10.134 1.00 73.06 71 HIS A O 1
ATOM 558 N N . PHE A 1 72 ? 5.980 -11.303 11.135 1.00 87.25 72 PHE A N 1
ATOM 559 C CA . PHE A 1 72 ? 6.378 -10.153 10.329 1.00 87.25 72 PHE A CA 1
ATOM 560 C C . PHE A 1 72 ? 7.661 -9.532 10.899 1.00 87.25 72 PHE A C 1
ATOM 562 O O . PHE A 1 72 ? 8.127 -9.937 11.966 1.00 87.25 72 PHE A O 1
ATOM 569 N N . ALA A 1 73 ? 8.235 -8.546 10.204 1.00 86.38 73 ALA A N 1
ATOM 570 C CA . ALA A 1 73 ? 9.420 -7.834 10.692 1.00 86.38 73 ALA A CA 1
ATOM 571 C C . ALA A 1 73 ? 9.240 -7.332 12.141 1.00 86.38 73 ALA A C 1
ATOM 573 O O . ALA A 1 73 ? 8.140 -6.944 12.533 1.00 86.38 73 ALA A O 1
ATOM 574 N N . ALA A 1 74 ? 10.304 -7.282 12.942 1.00 90.81 74 ALA A N 1
ATOM 575 C CA . ALA A 1 74 ? 10.195 -6.661 14.262 1.00 90.81 74 ALA A CA 1
ATOM 576 C C . ALA A 1 74 ? 9.813 -5.178 14.111 1.00 90.81 74 ALA A C 1
ATOM 578 O O . ALA A 1 74 ? 10.319 -4.490 13.218 1.00 90.81 74 ALA A O 1
ATOM 579 N N . ALA A 1 75 ? 8.910 -4.689 14.960 1.00 91.88 75 ALA A N 1
ATOM 580 C CA . ALA A 1 75 ? 8.300 -3.366 14.828 1.00 91.88 75 ALA A CA 1
ATOM 581 C C . ALA A 1 75 ? 9.341 -2.236 14.789 1.00 91.88 75 ALA A C 1
ATOM 583 O O . ALA A 1 75 ? 9.194 -1.281 14.030 1.00 91.88 75 ALA A O 1
ATOM 584 N N . GLU A 1 76 ? 10.429 -2.379 15.547 1.00 94.19 76 GLU A N 1
ATOM 585 C CA . GLU A 1 76 ? 11.541 -1.421 15.586 1.00 94.19 76 GLU A CA 1
ATOM 586 C C . GLU A 1 76 ? 12.283 -1.273 14.246 1.00 94.19 76 GLU A C 1
ATOM 588 O O . GLU A 1 76 ? 12.851 -0.219 13.969 1.00 94.19 76 GLU A O 1
ATOM 593 N N . HIS A 1 77 ? 12.237 -2.294 13.384 1.00 95.69 77 HIS A N 1
ATOM 594 C CA . HIS A 1 77 ? 12.910 -2.294 12.086 1.00 95.69 77 HIS A CA 1
ATOM 595 C C . HIS A 1 77 ? 11.998 -1.871 10.928 1.00 95.69 77 HIS A C 1
ATOM 597 O O . HIS A 1 77 ? 12.494 -1.657 9.823 1.00 95.69 77 HIS A O 1
ATOM 603 N N . VAL A 1 78 ? 10.685 -1.733 11.154 1.00 96.62 78 VAL A N 1
ATOM 604 C CA . VAL A 1 78 ? 9.699 -1.477 10.089 1.00 96.62 78 VAL A CA 1
ATOM 605 C C . VAL A 1 78 ? 10.064 -0.245 9.268 1.00 96.62 78 VAL A C 1
ATOM 607 O O . VAL A 1 78 ? 10.150 -0.340 8.048 1.00 96.62 78 VAL A O 1
ATOM 610 N N . THR A 1 79 ? 10.318 0.894 9.915 1.00 97.31 79 THR A N 1
ATOM 611 C CA . THR A 1 79 ? 10.623 2.149 9.210 1.00 97.31 79 THR A CA 1
ATOM 612 C C . THR A 1 79 ? 11.846 1.998 8.310 1.00 97.31 79 THR A C 1
ATOM 614 O O . THR A 1 79 ? 11.752 2.250 7.112 1.00 97.31 79 THR A O 1
ATOM 617 N N . ALA A 1 80 ? 12.958 1.502 8.862 1.00 97.62 80 ALA A N 1
ATOM 618 C CA . ALA A 1 80 ? 14.206 1.341 8.124 1.00 97.62 80 ALA A CA 1
ATOM 619 C C . ALA A 1 80 ? 14.076 0.340 6.962 1.00 97.62 80 ALA A C 1
ATOM 621 O O . ALA A 1 80 ? 14.628 0.566 5.885 1.00 97.62 80 ALA A O 1
ATOM 622 N N . GLN A 1 81 ? 13.327 -0.754 7.147 1.00 97.94 81 GLN A N 1
ATOM 623 C CA . GLN A 1 81 ? 13.105 -1.740 6.087 1.00 97.94 81 GLN A CA 1
ATOM 624 C C . GLN A 1 81 ? 12.214 -1.192 4.967 1.00 97.94 81 GLN A C 1
ATOM 626 O O . GLN A 1 81 ? 12.535 -1.402 3.799 1.00 97.94 81 GLN A O 1
ATOM 631 N N . VAL A 1 82 ? 11.141 -0.454 5.294 1.00 98.25 82 VAL A N 1
ATOM 632 C CA . VAL A 1 82 ? 10.297 0.197 4.275 1.00 98.25 82 VAL A CA 1
ATOM 633 C C . VAL A 1 82 ? 11.090 1.235 3.485 1.00 98.25 82 VAL A C 1
ATOM 635 O O . VAL A 1 82 ? 10.974 1.284 2.263 1.00 98.25 82 VAL A O 1
ATOM 638 N N . GLU A 1 83 ? 11.887 2.062 4.163 1.00 97.62 83 GLU A N 1
ATOM 639 C CA . GLU A 1 83 ? 12.753 3.045 3.505 1.00 97.62 83 GLU A CA 1
ATOM 640 C C . GLU A 1 83 ? 13.730 2.354 2.554 1.00 97.62 83 GLU A C 1
ATOM 642 O O . GLU A 1 83 ? 13.751 2.666 1.368 1.00 97.62 83 GLU A O 1
ATOM 647 N N . THR A 1 84 ? 14.432 1.325 3.035 1.00 98.12 84 THR A N 1
ATOM 648 C CA . THR A 1 84 ? 15.398 0.570 2.227 1.00 98.12 84 THR A CA 1
ATOM 649 C C . THR A 1 84 ? 14.758 -0.038 0.976 1.00 98.12 84 THR A C 1
ATOM 651 O O . THR A 1 84 ? 15.286 0.121 -0.127 1.00 98.12 84 THR A O 1
ATOM 654 N N . ILE A 1 85 ? 13.621 -0.730 1.117 1.00 98.25 85 ILE A N 1
ATOM 655 C CA . ILE A 1 85 ? 13.006 -1.424 -0.021 1.00 98.25 85 ILE A CA 1
ATOM 656 C C . ILE A 1 85 ? 12.396 -0.448 -1.035 1.00 98.25 85 ILE A C 1
ATOM 658 O O . ILE A 1 85 ? 12.483 -0.685 -2.240 1.00 98.25 85 ILE A O 1
ATOM 662 N N . LEU A 1 86 ? 11.805 0.660 -0.575 1.00 98.12 86 LEU A N 1
ATOM 663 C CA . LEU A 1 86 ? 11.192 1.644 -1.469 1.00 98.12 86 LEU A CA 1
ATOM 664 C C . LEU A 1 86 ? 12.221 2.569 -2.124 1.00 98.12 86 LEU A C 1
ATOM 666 O O . LEU A 1 86 ? 12.014 2.969 -3.266 1.00 98.12 86 LEU A O 1
ATOM 670 N N . ASP A 1 87 ? 13.356 2.840 -1.478 1.00 97.50 87 ASP A N 1
ATOM 671 C CA . ASP A 1 87 ? 14.477 3.531 -2.122 1.00 97.50 87 ASP A CA 1
ATOM 672 C C . ASP A 1 87 ? 15.102 2.674 -3.230 1.00 97.50 87 ASP A C 1
ATOM 674 O O . ASP A 1 87 ? 15.478 3.200 -4.282 1.00 97.50 87 ASP A O 1
ATOM 678 N N . ALA A 1 88 ? 15.184 1.353 -3.027 1.00 97.69 88 ALA A N 1
ATOM 679 C CA . ALA A 1 88 ? 15.600 0.423 -4.072 1.00 97.69 88 ALA A CA 1
ATOM 680 C C . ALA A 1 88 ? 14.591 0.397 -5.233 1.00 97.69 88 ALA A C 1
ATOM 682 O O . ALA A 1 88 ? 14.997 0.481 -6.392 1.00 97.69 88 ALA A O 1
ATOM 683 N N . LEU A 1 89 ? 13.286 0.342 -4.933 1.00 98.00 89 LEU A N 1
ATOM 684 C CA . LEU A 1 89 ? 12.222 0.407 -5.941 1.00 98.00 89 LEU A CA 1
ATOM 685 C C . LEU A 1 89 ? 12.295 1.684 -6.780 1.00 98.00 89 LEU A C 1
ATOM 687 O O . LEU A 1 89 ? 12.285 1.597 -8.005 1.00 98.00 89 LEU A O 1
ATOM 691 N N . GLU A 1 90 ? 12.375 2.849 -6.135 1.00 97.12 90 GLU A N 1
ATOM 692 C CA . GLU A 1 90 ? 12.379 4.155 -6.806 1.00 97.12 90 GLU A CA 1
ATOM 693 C C . GLU A 1 90 ? 13.549 4.286 -7.793 1.00 97.12 90 GLU A C 1
ATOM 695 O O . GLU A 1 90 ? 13.405 4.898 -8.850 1.00 97.12 90 GLU A O 1
ATOM 700 N N . GLN A 1 91 ? 14.708 3.704 -7.473 1.00 96.62 91 GLN A N 1
ATOM 701 C CA . GLN A 1 91 ? 15.873 3.685 -8.364 1.00 96.62 91 GLN A CA 1
ATOM 702 C C . GLN A 1 91 ? 15.719 2.660 -9.491 1.00 96.62 91 GLN A C 1
ATOM 704 O O . GLN A 1 91 ? 16.037 2.938 -10.651 1.00 96.62 91 GLN A O 1
ATOM 709 N N . GLU A 1 92 ? 15.235 1.463 -9.165 1.00 96.81 92 GLU A N 1
ATOM 710 C CA . GLU A 1 92 ? 15.108 0.375 -10.127 1.00 96.81 92 GLU A CA 1
ATOM 711 C C . GLU A 1 92 ? 14.057 0.693 -11.198 1.00 96.81 92 GLU A C 1
ATOM 713 O O . GLU A 1 92 ? 14.320 0.542 -12.395 1.00 96.81 92 GLU A O 1
ATOM 718 N N . CYS A 1 93 ? 12.888 1.199 -10.791 1.00 95.50 93 CYS A N 1
ATOM 719 C CA . CYS A 1 93 ? 11.768 1.406 -11.702 1.00 95.50 93 CYS A CA 1
ATOM 720 C C . CYS A 1 93 ? 12.056 2.475 -12.765 1.00 95.50 93 CYS A C 1
ATOM 722 O O . CYS A 1 93 ? 11.506 2.414 -13.866 1.00 95.50 93 CYS A O 1
ATOM 724 N N . GLN A 1 94 ? 12.975 3.414 -12.515 1.00 93.62 94 GLN A N 1
ATOM 725 C CA . GLN A 1 94 ? 13.414 4.403 -13.516 1.00 93.62 94 GLN A CA 1
ATOM 726 C C . GLN A 1 94 ? 13.953 3.763 -14.804 1.00 93.62 94 GLN A C 1
ATOM 728 O O . GLN A 1 94 ? 13.914 4.387 -15.863 1.00 93.62 94 GLN A O 1
ATOM 733 N N . HIS A 1 95 ? 14.411 2.515 -14.722 1.00 95.31 95 HIS A N 1
ATOM 734 C CA . HIS A 1 95 ? 14.995 1.765 -15.829 1.00 95.31 95 HIS A CA 1
ATOM 735 C C . HIS A 1 95 ? 14.044 0.702 -16.399 1.00 95.31 95 HIS A C 1
ATOM 737 O O . HIS A 1 95 ? 14.422 -0.055 -17.294 1.00 95.31 95 HIS A O 1
ATOM 743 N N . TRP A 1 96 ? 12.814 0.608 -15.888 1.00 96.19 96 TRP A N 1
ATOM 744 C CA . TRP A 1 96 ? 11.841 -0.364 -16.374 1.00 96.19 96 TRP A CA 1
ATOM 745 C C . TRP A 1 96 ? 11.279 0.032 -17.738 1.00 96.19 96 TRP A C 1
ATOM 747 O O . TRP A 1 96 ? 10.866 1.168 -17.974 1.00 96.19 96 TRP A O 1
ATOM 757 N N . ASN A 1 97 ? 11.185 -0.960 -18.621 1.00 95.94 97 ASN A N 1
ATOM 758 C CA . ASN A 1 97 ? 10.555 -0.804 -19.924 1.00 95.94 97 ASN A CA 1
ATOM 759 C C . ASN A 1 97 ? 9.031 -0.983 -19.799 1.00 95.94 97 ASN A C 1
ATOM 761 O O . ASN A 1 97 ? 8.584 -2.033 -19.325 1.00 95.94 97 ASN A O 1
ATOM 765 N N . PRO A 1 98 ? 8.211 -0.015 -20.252 1.00 95.12 98 PRO A N 1
ATOM 766 C CA . PRO A 1 98 ? 6.759 -0.167 -20.261 1.00 95.12 98 PRO A CA 1
ATOM 767 C C . PRO A 1 98 ? 6.320 -1.431 -21.010 1.00 95.12 98 PRO A C 1
ATOM 769 O O . PRO A 1 98 ? 6.841 -1.738 -22.082 1.00 95.12 98 PRO A O 1
ATOM 772 N N . ARG A 1 99 ? 5.336 -2.146 -20.457 1.00 94.38 99 ARG A N 1
ATOM 773 C CA . ARG A 1 99 ? 4.768 -3.408 -20.964 1.00 94.38 99 ARG A CA 1
ATOM 774 C C . ARG A 1 99 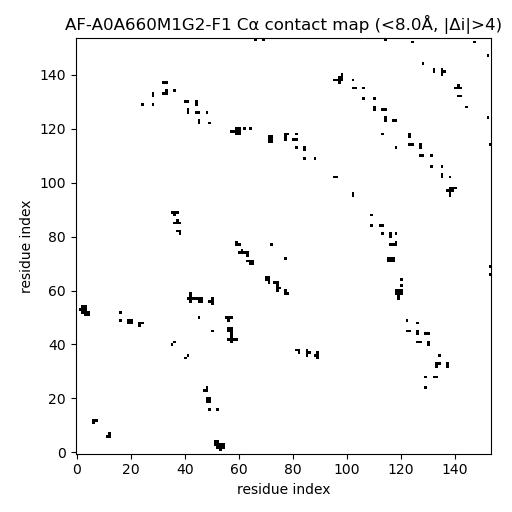? 5.748 -4.584 -21.051 1.00 94.38 99 ARG A C 1
ATOM 776 O O . ARG A 1 99 ? 5.377 -5.635 -21.567 1.00 94.38 99 ARG A O 1
ATOM 783 N N . ALA A 1 100 ? 6.975 -4.458 -20.543 1.00 96.44 100 ALA A N 1
ATOM 784 C CA . ALA A 1 100 ? 7.865 -5.605 -20.412 1.00 96.44 100 ALA A CA 1
ATOM 785 C C . ALA A 1 100 ? 7.357 -6.539 -19.306 1.00 96.44 100 ALA A C 1
ATOM 787 O O . ALA A 1 100 ? 6.982 -6.083 -18.225 1.00 96.44 100 ALA A O 1
ATOM 788 N N . THR A 1 101 ? 7.369 -7.848 -19.556 1.00 95.06 101 THR A N 1
ATOM 789 C CA . THR A 1 101 ? 6.908 -8.859 -18.588 1.00 95.06 101 THR A CA 1
ATOM 790 C C . THR A 1 101 ? 7.790 -8.929 -17.347 1.00 95.06 101 THR A C 1
ATOM 792 O O . THR A 1 101 ? 7.278 -9.207 -16.272 1.00 95.06 101 THR A O 1
ATOM 795 N N . ALA A 1 102 ? 9.076 -8.578 -17.462 1.00 95.31 102 ALA A N 1
ATOM 796 C CA . ALA A 1 102 ? 9.995 -8.491 -16.325 1.00 95.31 102 ALA A CA 1
ATOM 797 C C . ALA A 1 102 ? 9.493 -7.541 -15.218 1.00 95.31 102 ALA A C 1
ATOM 799 O O . ALA A 1 102 ? 9.813 -7.740 -14.052 1.00 95.31 102 ALA A O 1
ATOM 800 N N . VAL A 1 103 ? 8.665 -6.541 -15.556 1.00 96.81 103 VAL A N 1
ATOM 801 C CA . VAL A 1 103 ? 8.018 -5.668 -14.561 1.00 96.81 103 VAL A CA 1
ATOM 802 C C . VAL A 1 103 ? 7.127 -6.474 -13.613 1.00 96.81 103 VAL A C 1
ATOM 804 O O . VAL A 1 103 ? 7.093 -6.181 -12.423 1.00 96.81 103 VAL A O 1
ATOM 807 N N . LEU A 1 104 ? 6.438 -7.509 -14.102 1.00 95.62 104 LEU A N 1
ATOM 808 C CA . LEU A 1 104 ? 5.547 -8.339 -13.286 1.00 95.62 104 LEU A CA 1
ATOM 809 C C . LEU A 1 104 ? 6.325 -9.131 -12.226 1.00 95.62 104 LEU A C 1
ATOM 811 O O . LEU A 1 104 ? 5.904 -9.172 -11.071 1.00 95.62 104 LEU A O 1
ATOM 815 N N . ASP A 1 105 ? 7.490 -9.673 -12.586 1.00 95.88 105 ASP A N 1
ATOM 816 C CA . ASP A 1 105 ? 8.366 -10.380 -11.642 1.00 95.88 105 ASP A CA 1
ATOM 817 C C . ASP A 1 105 ? 8.871 -9.438 -10.541 1.00 95.88 105 ASP A C 1
ATOM 819 O O . ASP A 1 105 ? 8.927 -9.800 -9.363 1.00 95.88 105 ASP A O 1
ATOM 823 N N . ARG A 1 106 ? 9.198 -8.191 -10.904 1.00 97.69 106 ARG A N 1
ATOM 824 C CA . ARG A 1 106 ? 9.616 -7.177 -9.928 1.00 97.69 106 ARG A CA 1
ATOM 825 C C . ARG A 1 106 ? 8.458 -6.724 -9.044 1.00 97.69 106 ARG A C 1
ATOM 827 O O . ARG A 1 106 ? 8.637 -6.625 -7.834 1.00 97.69 106 ARG A O 1
ATOM 834 N N . LEU A 1 107 ? 7.259 -6.531 -9.593 1.00 97.25 107 LEU A N 1
ATOM 835 C CA . LEU A 1 107 ? 6.055 -6.246 -8.804 1.00 97.25 107 LEU A CA 1
ATOM 836 C C . LEU A 1 107 ? 5.777 -7.354 -7.777 1.00 97.25 107 LEU A C 1
ATOM 838 O O . LEU A 1 107 ? 5.482 -7.045 -6.624 1.00 97.25 107 LEU A O 1
ATOM 842 N N . ALA A 1 108 ? 5.922 -8.625 -8.163 1.00 95.81 108 ALA A N 1
ATOM 843 C CA . ALA A 1 108 ? 5.773 -9.759 -7.253 1.00 95.81 108 ALA A CA 1
ATOM 844 C C . ALA A 1 108 ? 6.839 -9.760 -6.142 1.00 95.81 108 ALA A C 1
ATOM 846 O O . ALA A 1 108 ? 6.518 -10.005 -4.978 1.00 95.81 108 ALA A O 1
ATOM 847 N N . HIS A 1 109 ? 8.089 -9.424 -6.473 1.00 97.19 109 HIS A N 1
ATOM 848 C CA . HIS A 1 109 ? 9.149 -9.248 -5.481 1.00 97.19 109 HIS A CA 1
ATOM 849 C C . HIS A 1 109 ? 8.796 -8.155 -4.461 1.00 97.19 109 HIS A C 1
ATOM 851 O O . HIS A 1 109 ? 8.760 -8.430 -3.264 1.00 97.19 109 HIS A O 1
ATOM 857 N N . TYR A 1 110 ? 8.449 -6.946 -4.912 1.00 98.06 110 TYR A N 1
ATOM 858 C CA . TYR A 1 110 ? 8.098 -5.847 -4.004 1.00 98.06 110 TYR A CA 1
ATOM 859 C C . TYR A 1 110 ? 6.816 -6.106 -3.207 1.00 98.06 110 TYR A C 1
ATOM 861 O O . TYR A 1 110 ? 6.711 -5.669 -2.061 1.00 98.06 110 TYR A O 1
ATOM 869 N N . TYR A 1 111 ? 5.860 -6.849 -3.772 1.00 96.81 111 TYR A N 1
ATOM 870 C CA . TYR A 1 111 ? 4.707 -7.350 -3.026 1.00 96.81 111 TYR A CA 1
ATOM 871 C C . TYR A 1 111 ? 5.144 -8.226 -1.852 1.00 96.81 111 TYR A C 1
ATOM 873 O O . TYR A 1 111 ? 4.741 -7.966 -0.719 1.00 96.81 111 TYR A O 1
ATOM 881 N N . SER A 1 112 ? 5.987 -9.229 -2.116 1.00 94.69 112 SER A N 1
ATOM 882 C CA . SER A 1 112 ? 6.483 -10.157 -1.098 1.00 94.69 112 SER A CA 1
ATOM 883 C C . SER A 1 112 ? 7.245 -9.427 0.011 1.00 94.69 112 SER A C 1
ATOM 885 O O . SER A 1 112 ? 6.955 -9.635 1.188 1.00 94.69 112 SER A O 1
ATOM 887 N N . GLU A 1 113 ? 8.164 -8.529 -0.352 1.00 97.12 113 GLU A N 1
ATOM 888 C CA . GLU A 1 113 ? 8.972 -7.774 0.614 1.00 97.12 113 GLU A CA 1
ATOM 889 C C . GLU A 1 113 ? 8.102 -6.873 1.504 1.00 97.12 113 GLU A C 1
ATOM 891 O O . GLU A 1 113 ? 8.171 -6.944 2.731 1.00 97.12 113 GLU A O 1
ATOM 896 N N . LEU A 1 114 ? 7.210 -6.067 0.915 1.00 97.19 114 LEU A N 1
ATOM 897 C CA . LEU A 1 114 ? 6.325 -5.192 1.694 1.00 97.19 114 LEU A CA 1
ATOM 898 C C . LEU A 1 114 ? 5.345 -5.986 2.564 1.00 97.19 114 LEU A C 1
ATOM 900 O O . LEU A 1 114 ? 5.012 -5.554 3.671 1.00 97.19 114 LEU A O 1
ATOM 904 N N . ASN A 1 115 ? 4.884 -7.142 2.085 1.00 94.19 115 ASN A N 1
ATOM 905 C CA . ASN A 1 115 ? 3.995 -8.009 2.845 1.00 94.19 115 ASN A CA 1
ATOM 906 C C . ASN A 1 115 ? 4.709 -8.653 4.045 1.00 94.19 115 ASN A C 1
ATOM 908 O O . ASN A 1 115 ? 4.116 -8.721 5.123 1.00 94.19 115 ASN A O 1
ATOM 912 N N . ALA A 1 116 ? 5.982 -9.038 3.892 1.00 93.62 116 ALA A N 1
ATOM 913 C CA . ALA A 1 116 ? 6.822 -9.544 4.979 1.00 93.62 116 ALA A CA 1
ATOM 914 C C . ALA A 1 116 ? 7.140 -8.464 6.032 1.00 93.62 116 ALA A C 1
ATOM 916 O O . ALA A 1 116 ? 7.117 -8.738 7.237 1.00 93.62 116 ALA A O 1
ATOM 917 N N . ILE A 1 117 ? 7.380 -7.219 5.601 1.00 96.44 117 ILE A N 1
ATOM 918 C CA . ILE A 1 117 ? 7.580 -6.080 6.512 1.00 96.44 117 ILE A CA 1
ATOM 919 C C . ILE A 1 117 ? 6.294 -5.776 7.297 1.00 96.44 117 ILE A C 1
ATOM 921 O O . ILE A 1 117 ? 6.324 -5.548 8.512 1.00 96.44 117 ILE A O 1
ATOM 925 N N . HIS A 1 118 ? 5.152 -5.798 6.604 1.00 95.88 118 HIS A N 1
ATOM 926 C CA . HIS A 1 118 ? 3.817 -5.579 7.164 1.00 95.88 118 HIS A CA 1
ATOM 927 C C . HIS A 1 118 ? 3.719 -4.266 7.973 1.00 95.88 118 HIS A C 1
ATOM 929 O O . HIS A 1 118 ? 3.547 -4.285 9.196 1.00 95.88 118 HIS A O 1
ATOM 935 N N . PRO A 1 119 ? 3.891 -3.104 7.321 1.00 96.94 119 PRO A N 1
ATOM 936 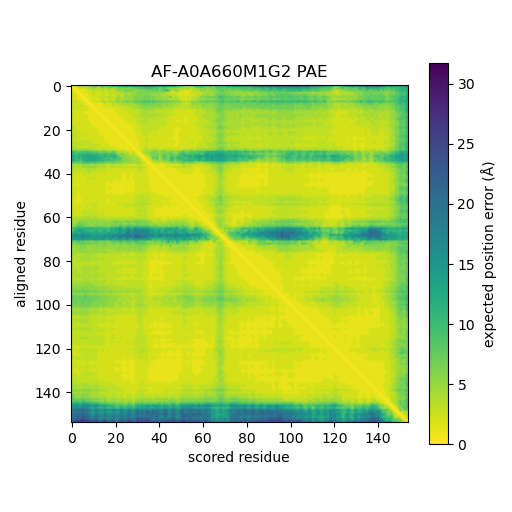C CA . PRO A 1 119 ? 4.286 -1.869 7.999 1.00 96.94 119 PRO A CA 1
ATOM 937 C C . PRO A 1 119 ? 3.229 -1.223 8.904 1.00 96.94 119 PRO A C 1
ATOM 939 O O . PRO A 1 119 ? 3.570 -0.444 9.790 1.00 96.94 119 PRO A O 1
ATOM 942 N N . PHE A 1 120 ? 1.949 -1.528 8.717 1.00 97.06 120 PHE A N 1
ATOM 943 C CA . PHE A 1 120 ? 0.832 -0.920 9.439 1.00 97.06 120 PHE A CA 1
ATOM 944 C C . PHE A 1 120 ? 0.175 -1.899 10.418 1.00 97.06 120 PHE A C 1
ATOM 946 O O . PHE A 1 120 ? 0.349 -3.116 10.339 1.00 97.06 120 PHE A O 1
ATOM 953 N N . ARG A 1 121 ? -0.636 -1.372 11.343 1.00 94.06 121 ARG A N 1
ATOM 954 C CA . ARG A 1 121 ? -1.351 -2.182 12.346 1.00 94.06 121 ARG A CA 1
ATOM 955 C C . ARG A 1 121 ? -2.426 -3.097 11.745 1.00 94.06 121 ARG A C 1
ATOM 957 O O . ARG A 1 121 ? -2.671 -4.176 12.287 1.00 94.06 121 ARG A O 1
ATOM 964 N N . ASP A 1 122 ? -3.087 -2.631 10.694 1.00 93.06 122 ASP A N 1
ATOM 965 C CA . ASP A 1 122 ? -4.054 -3.338 9.846 1.00 93.06 122 ASP A CA 1
ATOM 966 C C . ASP A 1 122 ? -4.051 -2.628 8.478 1.00 93.06 122 ASP A C 1
ATOM 968 O O . ASP A 1 122 ? -3.417 -1.591 8.327 1.00 93.06 122 ASP A O 1
ATOM 972 N N . GLY A 1 123 ? -4.726 -3.166 7.467 1.00 94.31 123 GLY A N 1
ATOM 973 C CA . GLY A 1 123 ? -4.859 -2.526 6.158 1.00 94.31 123 GLY A CA 1
ATOM 974 C C . GLY A 1 123 ? -3.719 -2.813 5.179 1.00 94.31 123 GLY A C 1
ATOM 975 O O . GLY A 1 123 ? -3.864 -2.497 4.000 1.00 94.31 123 GLY A O 1
ATOM 976 N N . ASN A 1 124 ? -2.650 -3.493 5.614 1.00 95.56 124 ASN A N 1
ATOM 977 C CA . ASN A 1 124 ? -1.426 -3.745 4.837 1.00 95.56 124 ASN A CA 1
ATOM 978 C C . ASN A 1 124 ? -1.682 -4.255 3.420 1.00 95.56 124 ASN A C 1
ATOM 980 O O . ASN A 1 124 ? -1.351 -3.567 2.460 1.00 95.56 124 ASN A O 1
ATOM 984 N N . GLY A 1 125 ? -2.342 -5.407 3.270 1.00 93.62 125 GLY A N 1
ATOM 985 C CA . GLY A 1 125 ? -2.575 -5.983 1.943 1.00 93.62 125 GLY A CA 1
ATOM 986 C C . GLY A 1 125 ? -3.370 -5.063 1.008 1.00 93.62 125 GLY A C 1
ATOM 987 O O . GLY A 1 125 ? -3.106 -5.026 -0.187 1.00 93.62 125 GLY A O 1
ATOM 988 N N . ARG A 1 126 ? -4.313 -4.267 1.533 1.00 95.00 126 ARG A N 1
ATOM 989 C CA . ARG A 1 126 ? -5.098 -3.318 0.719 1.00 95.00 126 ARG A CA 1
ATOM 990 C C . ARG A 1 126 ? -4.247 -2.138 0.266 1.00 95.00 126 ARG A C 1
ATOM 992 O O . ARG A 1 126 ? -4.316 -1.759 -0.899 1.00 95.00 126 ARG A O 1
ATOM 999 N N . THR A 1 127 ? -3.421 -1.605 1.160 1.00 97.44 127 THR A N 1
ATOM 1000 C CA . THR A 1 127 ? -2.504 -0.514 0.834 1.00 97.44 127 THR A CA 1
ATOM 1001 C C . THR A 1 127 ? -1.417 -0.955 -0.146 1.00 97.44 127 THR A C 1
ATOM 1003 O O . THR A 1 127 ? -1.193 -0.267 -1.137 1.00 97.44 127 THR A O 1
ATOM 1006 N N . ILE A 1 128 ? -0.789 -2.116 0.078 1.00 97.50 128 ILE A N 1
ATOM 1007 C CA . ILE A 1 128 ? 0.269 -2.654 -0.792 1.00 97.50 128 ILE A CA 1
ATOM 1008 C C . ILE A 1 128 ? -0.284 -2.936 -2.192 1.00 97.50 128 ILE A C 1
ATOM 1010 O O . ILE A 1 128 ? 0.309 -2.504 -3.177 1.00 97.50 128 ILE A O 1
ATOM 1014 N N . ARG A 1 129 ? -1.451 -3.586 -2.307 1.00 96.00 129 ARG A N 1
ATOM 1015 C CA . ARG A 1 129 ? -2.079 -3.834 -3.615 1.00 96.00 129 ARG A CA 1
ATOM 1016 C C . ARG A 1 129 ? -2.419 -2.546 -4.353 1.00 96.00 129 ARG A C 1
ATOM 1018 O O . ARG A 1 129 ? -2.164 -2.465 -5.545 1.00 96.00 129 ARG A O 1
ATOM 1025 N N . LEU A 1 130 ? -2.945 -1.532 -3.662 1.00 96.56 130 LEU A N 1
ATOM 1026 C CA . LEU A 1 130 ? -3.215 -0.233 -4.282 1.00 96.56 130 LEU A CA 1
ATOM 1027 C C . LEU A 1 130 ? -1.924 0.441 -4.768 1.00 96.56 130 LEU A C 1
ATOM 1029 O O . LEU A 1 130 ? -1.872 0.916 -5.900 1.00 96.56 130 LEU A O 1
ATOM 1033 N N . PHE A 1 131 ? -0.879 0.448 -3.939 1.00 97.69 131 PHE A N 1
ATOM 1034 C CA . PHE A 1 131 ? 0.429 0.990 -4.302 1.00 97.69 131 PHE A CA 1
ATOM 1035 C C . PHE A 1 131 ? 0.992 0.304 -5.557 1.00 97.69 131 PHE A C 1
ATOM 1037 O O . PHE A 1 131 ? 1.374 0.977 -6.513 1.00 97.69 131 PHE A O 1
ATOM 1044 N N . LEU A 1 132 ? 0.965 -1.032 -5.599 1.00 97.06 132 LEU A N 1
ATOM 1045 C CA . LEU A 1 132 ? 1.461 -1.801 -6.740 1.00 97.06 132 LEU A CA 1
ATOM 1046 C C . LEU A 1 132 ? 0.557 -1.714 -7.971 1.00 97.06 132 LEU A C 1
ATOM 1048 O O . LEU A 1 132 ? 1.075 -1.749 -9.080 1.00 97.06 132 LEU A O 1
ATOM 1052 N N . SER A 1 133 ? -0.760 -1.551 -7.817 1.00 96.25 133 SER A N 1
ATOM 1053 C CA . SER A 1 133 ? -1.661 -1.270 -8.942 1.00 96.25 133 SER A CA 1
ATOM 1054 C C . SER A 1 133 ? -1.328 0.065 -9.605 1.00 96.25 133 SER A C 1
ATOM 1056 O O . SER A 1 133 ? -1.266 0.132 -10.829 1.00 96.25 133 SER A O 1
ATOM 1058 N N . LEU A 1 134 ? -1.068 1.117 -8.822 1.00 96.62 134 LEU A N 1
ATOM 1059 C CA . LEU A 1 134 ? -0.646 2.411 -9.369 1.00 96.62 134 LEU A CA 1
ATOM 1060 C C . LEU A 1 134 ? 0.684 2.280 -10.124 1.00 96.62 134 LEU A C 1
ATOM 1062 O O . LEU A 1 134 ? 0.823 2.804 -11.231 1.00 96.62 134 LEU A O 1
ATOM 1066 N N . LEU A 1 135 ? 1.640 1.545 -9.551 1.00 96.75 135 LEU A N 1
ATOM 1067 C CA . LEU A 1 135 ? 2.933 1.287 -10.179 1.00 96.75 135 LEU A CA 1
ATOM 1068 C C . LEU A 1 135 ? 2.785 0.472 -11.468 1.00 96.75 135 LEU A C 1
ATOM 1070 O O . LEU A 1 135 ? 3.331 0.847 -12.499 1.00 96.75 135 LEU A O 1
ATOM 1074 N N . ALA A 1 136 ? 2.003 -0.604 -11.452 1.00 96.19 136 ALA A N 1
ATOM 1075 C CA . ALA A 1 136 ? 1.727 -1.415 -12.631 1.00 96.19 136 ALA A CA 1
ATOM 1076 C C . ALA A 1 136 ? 1.100 -0.578 -13.755 1.00 96.19 136 ALA A C 1
ATOM 1078 O O . ALA A 1 136 ? 1.590 -0.610 -14.889 1.00 96.19 136 ALA A O 1
ATOM 1079 N N . ASN A 1 137 ? 0.095 0.244 -13.425 1.00 94.88 137 ASN A N 1
ATOM 1080 C CA . ASN A 1 137 ? -0.576 1.125 -14.379 1.00 94.88 137 ASN A CA 1
ATOM 1081 C C . ASN A 1 137 ? 0.425 2.078 -15.050 1.00 94.88 137 ASN A C 1
ATOM 1083 O O . ASN A 1 137 ? 0.383 2.257 -16.269 1.00 94.88 137 ASN A O 1
ATOM 1087 N N . ARG A 1 138 ? 1.390 2.618 -14.287 1.00 94.50 138 ARG A N 1
ATOM 1088 C CA . ARG A 1 138 ? 2.450 3.497 -14.812 1.00 94.50 138 ARG A CA 1
ATOM 1089 C C . ARG A 1 138 ? 3.294 2.839 -15.906 1.00 94.50 138 ARG A C 1
ATOM 1091 O O . ARG A 1 138 ? 3.752 3.538 -16.816 1.00 94.50 138 ARG A O 1
ATOM 1098 N N . TYR A 1 139 ? 3.481 1.522 -15.829 1.00 95.25 139 TYR A N 1
ATOM 1099 C CA . TYR A 1 139 ? 4.225 0.722 -16.806 1.00 95.25 139 TYR A CA 1
ATOM 1100 C C . TYR A 1 139 ? 3.317 -0.048 -17.773 1.00 95.25 139 TYR A C 1
ATOM 1102 O O . TYR A 1 139 ? 3.804 -0.888 -18.525 1.00 95.25 139 TYR A O 1
ATOM 1110 N N . GLY A 1 140 ? 2.021 0.273 -17.828 1.00 95.31 140 GLY A N 1
ATOM 1111 C CA . GLY A 1 140 ? 1.087 -0.269 -18.816 1.00 95.31 140 GLY A CA 1
ATOM 1112 C C . GLY A 1 140 ? 0.541 -1.660 -18.492 1.00 95.31 140 GLY A C 1
ATOM 1113 O O . GLY A 1 140 ? 0.108 -2.353 -19.413 1.00 95.31 140 GLY A O 1
ATOM 1114 N N . TRP A 1 141 ? 0.558 -2.056 -17.219 1.00 95.69 141 TRP A N 1
ATOM 1115 C CA . TRP A 1 141 ? -0.030 -3.295 -16.715 1.00 95.69 141 TRP A CA 1
ATOM 1116 C C . TRP A 1 141 ? -1.239 -3.001 -15.831 1.00 95.69 141 TRP A C 1
ATOM 1118 O O . TRP A 1 141 ? -1.206 -2.068 -15.039 1.00 95.69 141 TRP A O 1
ATOM 1128 N N . TRP A 1 142 ? -2.280 -3.827 -15.927 1.00 93.88 142 TRP A N 1
ATOM 1129 C CA . TRP A 1 142 ? -3.442 -3.769 -15.041 1.00 93.88 142 TRP A CA 1
ATOM 1130 C C . TRP A 1 142 ? -3.483 -5.033 -14.188 1.00 93.88 142 TRP A C 1
ATOM 1132 O O . TRP A 1 142 ? -3.529 -6.140 -14.727 1.00 93.88 142 TRP A O 1
ATOM 1142 N N . LEU A 1 143 ? -3.457 -4.874 -12.866 1.00 91.62 143 LEU A N 1
ATOM 1143 C CA . LEU A 1 143 ? -3.498 -5.995 -11.929 1.00 91.62 143 LEU A CA 1
ATOM 1144 C C . LEU A 1 143 ? -4.935 -6.257 -11.483 1.00 91.62 143 LEU A C 1
ATOM 1146 O O . LEU A 1 143 ? -5.573 -5.391 -10.882 1.00 91.62 143 LEU A O 1
ATOM 1150 N N . ASP A 1 144 ? -5.421 -7.465 -11.759 1.00 89.12 144 ASP A N 1
ATOM 1151 C CA . ASP A 1 144 ? -6.695 -7.954 -11.246 1.00 89.12 144 ASP A CA 1
ATOM 1152 C C . ASP A 1 144 ? -6.469 -8.783 -9.975 1.00 89.12 144 ASP A C 1
ATOM 1154 O O . ASP A 1 144 ? -5.911 -9.877 -10.004 1.00 89.12 144 ASP A O 1
ATOM 1158 N N . TRP A 1 145 ? -6.916 -8.240 -8.845 1.00 86.31 145 TRP A N 1
ATOM 1159 C CA . TRP A 1 145 ? -6.780 -8.862 -7.529 1.00 86.31 145 TRP A CA 1
ATOM 1160 C C . TRP A 1 145 ? -7.992 -9.716 -7.128 1.00 86.31 145 TRP A C 1
ATOM 1162 O O . TRP A 1 145 ? -8.022 -10.233 -6.013 1.00 86.31 145 TRP A O 1
ATOM 1172 N N . THR A 1 146 ? -9.008 -9.845 -7.987 1.00 80.06 146 THR A N 1
ATOM 1173 C CA . THR A 1 146 ? -10.261 -10.553 -7.661 1.00 80.06 146 THR A CA 1
ATOM 1174 C C . THR A 1 146 ? -10.087 -12.064 -7.520 1.00 80.06 146 THR A C 1
ATOM 1176 O O . THR A 1 146 ? -10.854 -12.693 -6.794 1.00 80.06 146 THR A O 1
ATOM 1179 N N . ALA A 1 147 ? -9.066 -12.635 -8.162 1.00 72.00 147 ALA A N 1
ATOM 1180 C CA . ALA A 1 147 ? -8.747 -14.057 -8.078 1.00 72.00 147 ALA A CA 1
ATOM 1181 C C . ALA A 1 147 ? -7.971 -14.446 -6.805 1.00 72.00 147 ALA A C 1
ATOM 1183 O O . ALA A 1 147 ? -7.848 -15.631 -6.521 1.00 72.00 147 ALA A O 1
ATOM 1184 N N . MET A 1 148 ? -7.458 -13.470 -6.048 1.00 69.50 148 MET A N 1
ATOM 1185 C CA . MET A 1 148 ? -6.586 -13.716 -4.899 1.00 69.50 148 MET A CA 1
ATOM 1186 C C . MET A 1 148 ? -7.407 -14.094 -3.659 1.00 69.50 148 MET A C 1
ATOM 1188 O O . MET A 1 148 ? -8.244 -13.307 -3.198 1.00 69.50 148 MET A O 1
ATOM 1192 N N . THR A 1 149 ? -7.170 -15.274 -3.086 1.00 60.53 149 THR A N 1
ATOM 1193 C CA . THR A 1 149 ? -7.892 -15.719 -1.884 1.00 60.53 149 THR A CA 1
ATOM 1194 C C . THR A 1 149 ? -7.292 -15.145 -0.595 1.00 60.53 149 THR A C 1
ATOM 1196 O O . THR A 1 149 ? -6.191 -14.589 -0.557 1.00 60.53 149 THR A O 1
ATOM 1199 N N . ALA A 1 150 ? -8.031 -15.257 0.515 1.00 58.84 150 ALA A N 1
ATOM 1200 C CA .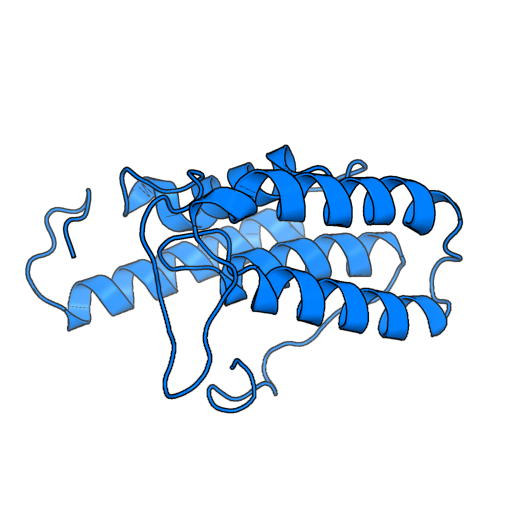 ALA A 1 150 ? -7.539 -14.831 1.826 1.00 58.84 150 ALA A CA 1
ATOM 1201 C C . ALA A 1 150 ? -6.363 -15.694 2.327 1.00 58.84 150 ALA A C 1
ATOM 1203 O O . ALA A 1 150 ? -5.552 -15.194 3.116 1.00 58.84 150 ALA A O 1
ATOM 1204 N N . GLU A 1 151 ? -6.276 -16.950 1.868 1.00 50.84 151 GLU A N 1
ATOM 1205 C CA . GLU A 1 151 ? -5.177 -17.884 2.142 1.00 50.84 151 GLU A CA 1
ATOM 1206 C C . GLU A 1 151 ? -3.922 -17.607 1.303 1.00 50.84 151 GLU A C 1
ATOM 1208 O O . GLU A 1 151 ? -2.829 -17.954 1.728 1.00 50.84 151 GLU A O 1
ATOM 1213 N N . GLU A 1 152 ? -4.051 -16.958 0.146 1.00 51.53 152 GLU A N 1
ATOM 1214 C CA . GLU A 1 152 ? -2.910 -16.530 -0.685 1.00 51.53 152 GLU A CA 1
ATOM 1215 C C . GLU A 1 152 ? -2.337 -15.176 -0.229 1.00 51.53 152 GLU A C 1
ATOM 1217 O O . GLU A 1 152 ? -1.244 -14.766 -0.612 1.00 51.53 152 GLU A O 1
ATOM 1222 N N . ASN A 1 153 ? -3.081 -14.475 0.626 1.00 52.28 153 ASN A N 1
ATOM 1223 C CA . ASN A 1 153 ? -2.748 -13.172 1.188 1.00 52.28 153 ASN A CA 1
ATOM 1224 C C . ASN A 1 153 ? -2.163 -13.336 2.609 1.00 52.28 153 ASN A C 1
ATOM 1226 O O . ASN A 1 153 ? -2.723 -12.795 3.573 1.00 52.28 153 ASN A O 1
ATOM 1230 N N . VAL A 1 154 ? -1.126 -14.170 2.762 1.00 41.34 154 VAL A N 1
ATOM 1231 C CA . VAL A 1 154 ? -0.449 -14.483 4.044 1.00 41.34 154 VAL A CA 1
ATOM 1232 C C . VAL A 1 154 ? 0.808 -13.657 4.195 1.00 41.34 154 VAL A C 1
ATOM 1234 O O . VAL A 1 154 ? 1.623 -13.651 3.254 1.00 41.34 154 VAL A O 1
#

Solvent-accessible surface area (backbone atoms only — not comparable to full-atom values): 8945 Å² total; per-residue (Å²): 124,89,47,71,74,70,62,86,50,70,68,60,45,53,50,52,49,52,52,49,29,52,52,39,50,53,55,42,72,75,71,58,86,77,93,70,61,44,56,66,51,56,26,50,49,30,22,66,42,32,46,79,41,28,92,59,40,44,45,68,34,80,60,81,64,69,60,94,91,47,75,42,48,58,28,90,48,31,66,62,50,48,46,54,54,25,54,51,44,51,61,54,56,76,73,59,62,69,68,44,68,69,54,57,60,50,51,53,48,54,50,52,53,52,59,44,40,42,49,37,85,66,64,42,71,62,35,52,50,52,54,49,39,54,54,33,46,78,34,69,38,84,77,81,67,84,83,62,51,78,82,78,68,117

Sequence (154 aa):
MHNRLGITTANELVRAEKATAAAMTTAILENVESNSWKPSLLRDLHYKLFGQIYSWAGEYRTAEIGKGTSHFAAAEHVTAQVETILDALEQECQHWNPRATAVLDRLAHYYSELNAIHPFRDGNGRTIRLFLSLLANRYGWWLDWTAMTAEENV

Secondary structure (DSSP, 8-state):
---TT---SHHHHHHHHHHHHHHHHHHHHHH---S---HHHHHHHHHHHHTTT-TTTTPPP-S--EETTEEPPPGGGHHHHHHHHHHHHHHHHTTPPTT-THHHHHHHHHHHHHHHH--SSS-HHHHHHHHHHHHHHHTT-----TT--TTT--

Mean predicted aligned error: 4.34 Å

Radius of gyration: 15.57 Å; Cα contacts (8 Å, |Δi|>4): 153; chains: 1; bounding box: 37×29×40 Å